Protein AF-A0A6A5JUY2-F1 (afdb_monomer_lite)

Structure (mmCIF, N/CA/C/O backbone):
data_AF-A0A6A5JUY2-F1
#
_entry.id   AF-A0A6A5JUY2-F1
#
loop_
_atom_site.group_PDB
_atom_site.id
_atom_site.type_symbol
_atom_site.label_atom_id
_atom_site.label_alt_id
_atom_site.label_comp_id
_atom_site.label_asym_id
_atom_site.label_entity_id
_atom_site.label_seq_id
_atom_site.pdbx_PDB_ins_code
_atom_site.Cartn_x
_atom_site.Cartn_y
_atom_site.Cartn_z
_atom_site.occupancy
_atom_site.B_iso_or_equiv
_atom_site.auth_seq_id
_atom_site.auth_comp_id
_atom_site.auth_asym_id
_atom_site.auth_atom_id
_atom_site.pdbx_PDB_model_num
ATOM 1 N N . MET A 1 1 ? 0.173 31.366 -27.985 1.00 34.03 1 MET A N 1
ATOM 2 C CA . MET A 1 1 ? 0.179 29.917 -28.265 1.00 34.03 1 MET A CA 1
ATOM 3 C C . MET A 1 1 ? 0.770 29.247 -27.045 1.00 34.03 1 MET A C 1
ATOM 5 O O . MET A 1 1 ? 1.972 29.326 -26.849 1.00 34.03 1 MET A O 1
ATOM 9 N N . TYR A 1 2 ? -0.096 28.737 -26.171 1.00 28.06 2 TYR A N 1
ATOM 10 C CA . TYR A 1 2 ? 0.312 27.926 -25.030 1.00 28.06 2 TYR A CA 1
ATOM 11 C C . TYR A 1 2 ? 0.799 26.592 -25.585 1.00 28.06 2 TYR A C 1
ATOM 13 O O . TYR A 1 2 ? -0.001 25.809 -26.092 1.00 28.06 2 TYR A O 1
ATOM 21 N N . VAL A 1 3 ? 2.109 26.373 -25.551 1.00 38.75 3 VAL A N 1
ATOM 22 C CA . VAL A 1 3 ? 2.660 25.028 -25.669 1.00 38.75 3 VAL A CA 1
ATOM 23 C C . VAL A 1 3 ? 2.431 24.414 -24.294 1.00 38.75 3 VAL A C 1
ATOM 25 O O . VAL A 1 3 ? 3.026 24.843 -23.309 1.00 38.75 3 VAL A O 1
ATOM 28 N N . SER A 1 4 ? 1.453 23.518 -24.202 1.00 38.38 4 SER A N 1
ATOM 29 C CA . SER A 1 4 ? 1.190 22.700 -23.021 1.00 38.38 4 SER A CA 1
ATOM 30 C C . SER A 1 4 ? 2.325 21.685 -22.887 1.00 38.38 4 SER A C 1
ATOM 32 O O . SER A 1 4 ? 2.188 20.532 -23.293 1.00 38.38 4 SER A O 1
ATOM 34 N N . GLU A 1 5 ? 3.482 22.150 -22.422 1.00 38.78 5 GLU A N 1
ATOM 35 C CA . GLU A 1 5 ? 4.586 21.284 -22.030 1.00 38.78 5 GLU A CA 1
ATOM 36 C C . GLU A 1 5 ? 4.214 20.547 -20.744 1.00 38.78 5 GLU A C 1
ATOM 38 O O . GLU A 1 5 ? 3.628 21.117 -19.821 1.00 38.78 5 GLU A O 1
ATOM 43 N N . GLY A 1 6 ? 4.508 19.247 -20.779 1.00 36.50 6 GLY A N 1
ATOM 44 C CA . GLY A 1 6 ? 4.163 18.211 -19.820 1.00 36.50 6 GLY A CA 1
ATOM 45 C C . GLY A 1 6 ? 4.101 18.665 -18.371 1.00 36.50 6 GLY A C 1
ATOM 46 O O . GLY A 1 6 ? 5.045 19.237 -17.825 1.00 36.50 6 GLY A O 1
ATOM 47 N N . ALA A 1 7 ? 2.977 18.316 -17.746 1.00 34.59 7 ALA A N 1
ATOM 48 C CA . ALA A 1 7 ? 2.886 18.176 -16.308 1.00 34.59 7 ALA A CA 1
ATOM 49 C C . ALA A 1 7 ? 4.123 17.419 -15.807 1.00 34.59 7 ALA A C 1
ATOM 51 O O . ALA A 1 7 ? 4.524 16.399 -16.364 1.00 34.59 7 ALA A O 1
ATOM 52 N N . ARG A 1 8 ? 4.757 18.002 -14.801 1.00 36.69 8 ARG A N 1
ATOM 53 C CA . ARG A 1 8 ? 6.060 17.627 -14.273 1.00 36.69 8 ARG A CA 1
ATOM 54 C C . ARG A 1 8 ? 5.990 16.197 -13.719 1.00 36.69 8 ARG A C 1
ATOM 56 O O . ARG A 1 8 ? 5.458 15.985 -12.637 1.00 36.69 8 ARG A O 1
ATOM 63 N N . GLU A 1 9 ? 6.509 15.223 -14.469 1.00 40.69 9 GLU A N 1
ATOM 64 C CA . GLU A 1 9 ? 6.763 13.843 -14.019 1.00 40.69 9 GLU A CA 1
ATOM 65 C C . GLU A 1 9 ? 8.051 13.814 -13.171 1.00 40.69 9 GLU A C 1
ATOM 67 O O . GLU A 1 9 ? 9.059 13.203 -13.524 1.00 40.69 9 GLU A O 1
ATOM 72 N N . GLU A 1 10 ? 8.065 14.548 -12.061 1.00 41.69 10 GLU A N 1
ATOM 73 C CA . GLU A 1 10 ? 9.193 14.579 -11.125 1.00 41.69 10 GLU A CA 1
ATOM 74 C C . GLU A 1 10 ? 9.199 13.296 -10.298 1.00 41.69 10 GLU A C 1
ATOM 76 O O . GLU A 1 10 ? 8.690 13.318 -9.189 1.00 41.69 10 GLU A O 1
ATOM 81 N N . ASN A 1 11 ? 9.659 12.185 -10.897 1.00 48.19 11 ASN A N 1
ATOM 82 C CA . ASN A 1 11 ? 10.267 10.990 -10.267 1.00 48.19 11 ASN A CA 1
ATOM 83 C C . ASN A 1 11 ? 10.486 9.823 -11.262 1.00 48.19 11 ASN A C 1
ATOM 85 O O . ASN A 1 11 ? 11.095 8.824 -10.895 1.00 48.19 11 ASN A O 1
ATOM 89 N N . GLY A 1 12 ? 10.036 9.916 -12.523 1.00 57.38 12 GLY A N 1
ATOM 90 C CA . GLY A 1 12 ? 10.328 8.923 -13.577 1.00 57.38 12 GLY A CA 1
ATOM 91 C C . GLY A 1 12 ? 9.498 7.629 -13.546 1.00 57.38 12 GLY A C 1
ATOM 92 O O . GLY A 1 12 ? 9.629 6.803 -14.447 1.00 57.38 12 GLY A O 1
ATOM 93 N N . TRP A 1 13 ? 8.614 7.453 -12.560 1.00 68.62 13 TRP A N 1
ATOM 94 C CA . TRP A 1 13 ? 7.688 6.320 -12.512 1.00 68.62 13 TRP A CA 1
ATOM 95 C C . TRP A 1 13 ? 6.448 6.624 -13.358 1.00 68.62 13 TRP A C 1
ATOM 97 O O . TRP A 1 13 ? 5.733 7.593 -13.112 1.00 68.62 13 TRP A O 1
ATOM 107 N N . ASN A 1 14 ? 6.181 5.787 -14.360 1.00 77.25 14 ASN A N 1
ATOM 108 C CA . ASN A 1 14 ? 5.016 5.879 -15.240 1.00 77.25 14 ASN A CA 1
ATOM 109 C C . ASN A 1 14 ? 4.518 4.456 -15.537 1.00 77.25 14 ASN A C 1
ATOM 111 O O . ASN A 1 14 ? 5.333 3.552 -15.726 1.00 77.25 14 ASN A O 1
ATOM 115 N N . THR A 1 15 ? 3.201 4.247 -15.618 1.00 82.94 15 THR A N 1
ATOM 116 C CA . THR A 1 15 ? 2.618 2.927 -15.919 1.00 82.94 15 THR A CA 1
ATOM 117 C C . THR A 1 15 ? 3.154 2.345 -17.226 1.00 82.94 15 THR A C 1
ATOM 119 O O . THR A 1 15 ? 3.481 1.167 -17.280 1.00 82.94 15 THR A O 1
ATOM 122 N N . LYS A 1 16 ? 3.384 3.187 -18.242 1.00 82.75 16 LYS A N 1
ATOM 123 C CA . LYS A 1 16 ? 3.997 2.762 -19.509 1.00 82.75 16 LYS A CA 1
ATOM 124 C C . LYS A 1 16 ? 5.436 2.279 -19.344 1.00 82.75 16 LYS A C 1
ATOM 126 O O . LYS A 1 16 ? 5.855 1.369 -20.048 1.00 82.75 16 LYS A O 1
ATOM 131 N N . ALA A 1 17 ? 6.207 2.910 -18.458 1.00 81.69 17 ALA A N 1
ATOM 132 C CA . ALA A 1 17 ? 7.584 2.497 -18.198 1.00 81.69 17 ALA A CA 1
ATOM 133 C C . ALA A 1 17 ? 7.613 1.132 -17.497 1.00 81.69 17 ALA A C 1
ATOM 135 O O . ALA A 1 17 ? 8.430 0.286 -17.853 1.00 81.69 17 ALA A O 1
ATOM 136 N N . ILE A 1 18 ? 6.672 0.897 -16.576 1.00 82.75 18 ILE A N 1
ATOM 137 C CA . ILE A 1 18 ? 6.475 -0.404 -15.925 1.00 82.75 18 ILE A CA 1
ATOM 138 C C . ILE A 1 18 ? 6.080 -1.465 -16.955 1.00 82.75 18 ILE A C 1
ATOM 140 O O . ILE A 1 18 ? 6.698 -2.521 -16.986 1.00 82.75 18 ILE A O 1
ATOM 144 N N . ASP A 1 19 ? 5.134 -1.172 -17.851 1.00 84.81 19 ASP A N 1
ATOM 145 C CA . ASP A 1 19 ? 4.727 -2.109 -18.908 1.00 84.81 19 ASP A CA 1
ATOM 146 C C . ASP A 1 19 ? 5.908 -2.525 -19.793 1.00 84.81 19 ASP A C 1
ATOM 148 O O . ASP A 1 19 ? 6.069 -3.699 -20.128 1.00 84.81 19 ASP A O 1
ATOM 152 N N . VAL A 1 20 ? 6.765 -1.565 -20.153 1.00 85.19 20 VAL A N 1
ATOM 153 C CA . VAL A 1 20 ? 7.984 -1.834 -20.925 1.00 85.19 20 VAL A CA 1
ATOM 154 C C . VAL A 1 20 ? 8.965 -2.684 -20.114 1.00 85.19 20 VAL A C 1
ATOM 156 O O . VAL A 1 20 ? 9.498 -3.653 -20.647 1.00 85.19 20 VAL A O 1
ATOM 159 N N . ALA A 1 21 ? 9.188 -2.373 -18.835 1.00 83.56 21 ALA A N 1
ATOM 160 C CA . ALA A 1 21 ? 10.076 -3.151 -17.973 1.00 83.56 21 ALA A CA 1
ATOM 161 C C . ALA A 1 21 ? 9.595 -4.606 -17.823 1.00 83.56 21 ALA 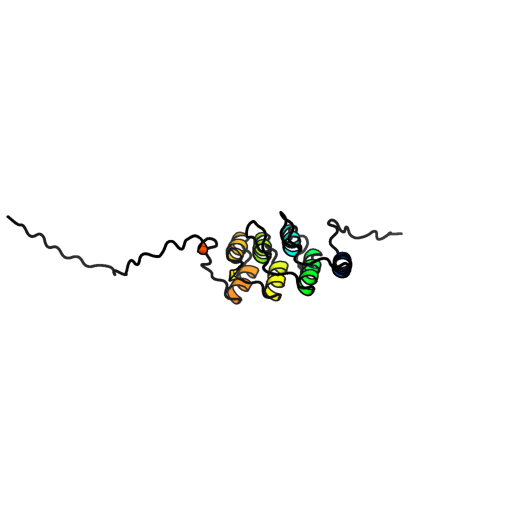A C 1
ATOM 163 O O . ALA A 1 21 ? 10.373 -5.536 -18.044 1.00 83.56 21 ALA A O 1
ATOM 164 N N . LEU A 1 22 ? 8.303 -4.809 -17.547 1.00 84.19 22 LEU A N 1
ATOM 165 C CA . LEU A 1 22 ? 7.677 -6.131 -17.452 1.00 84.19 22 LEU A CA 1
ATOM 166 C C . LEU A 1 22 ? 7.797 -6.906 -18.771 1.00 84.19 22 LEU A C 1
ATOM 168 O O . LEU A 1 22 ? 8.143 -8.087 -18.770 1.00 84.19 22 LEU A O 1
ATOM 172 N N . ALA A 1 23 ? 7.601 -6.240 -19.915 1.00 85.69 23 ALA A N 1
ATOM 173 C CA . ALA A 1 23 ? 7.783 -6.853 -21.234 1.00 85.69 23 ALA A CA 1
ATOM 174 C C . ALA A 1 23 ? 9.231 -7.309 -21.496 1.00 85.69 23 ALA A C 1
ATOM 176 O O . ALA A 1 23 ? 9.458 -8.228 -22.284 1.00 85.69 23 ALA A O 1
ATOM 177 N N . HIS A 1 24 ? 10.208 -6.691 -20.830 1.00 88.94 24 HIS A N 1
ATOM 178 C CA . HIS A 1 24 ? 11.620 -7.063 -20.888 1.00 88.94 24 HIS A CA 1
ATOM 179 C C . HIS A 1 24 ? 12.045 -8.067 -19.801 1.00 88.94 24 HIS A C 1
ATOM 181 O O . HIS A 1 24 ? 13.232 -8.375 -19.699 1.00 88.94 24 HIS A O 1
ATOM 187 N N . GLY A 1 25 ? 11.093 -8.628 -19.047 1.00 82.94 25 GLY A N 1
ATOM 188 C CA . GLY A 1 25 ? 11.353 -9.656 -18.038 1.00 82.94 25 GLY A CA 1
ATOM 189 C C . GLY A 1 25 ? 11.790 -9.108 -16.682 1.00 82.94 25 GLY A C 1
ATOM 190 O O . GLY A 1 25 ? 12.412 -9.842 -15.919 1.00 82.94 25 GLY A O 1
ATOM 191 N N . TRP A 1 26 ? 11.498 -7.837 -16.392 1.00 84.06 26 TRP A N 1
ATOM 192 C CA . TRP A 1 26 ? 11.643 -7.297 -15.043 1.00 84.06 26 TRP A CA 1
ATOM 193 C C . TRP A 1 26 ? 10.690 -8.011 -14.076 1.00 84.06 26 TRP A C 1
ATOM 195 O O . TRP A 1 26 ? 9.520 -8.223 -14.402 1.00 84.06 26 TRP A O 1
ATOM 205 N N . ASP A 1 27 ? 11.196 -8.372 -12.899 1.00 83.56 27 ASP A N 1
ATOM 206 C CA . ASP A 1 27 ? 10.390 -8.930 -11.817 1.00 83.56 27 ASP A CA 1
ATOM 207 C C . ASP A 1 27 ? 9.814 -7.785 -10.977 1.00 83.56 27 ASP A C 1
ATOM 209 O O . ASP A 1 27 ? 10.547 -6.973 -10.417 1.00 83.56 27 ASP A O 1
ATOM 213 N N . VAL A 1 28 ? 8.485 -7.716 -10.885 1.00 83.50 28 VAL A N 1
ATOM 214 C CA . VAL A 1 28 ? 7.779 -6.664 -10.139 1.00 83.50 28 VAL A CA 1
ATOM 215 C C . VAL A 1 28 ? 8.102 -6.681 -8.640 1.00 83.50 28 VAL A C 1
ATOM 217 O O . VAL A 1 28 ? 8.023 -5.640 -7.982 1.00 83.50 28 VAL A O 1
ATOM 220 N N . ASN A 1 29 ? 8.506 -7.844 -8.123 1.00 84.56 29 ASN A N 1
ATOM 221 C CA . ASN A 1 29 ? 8.895 -8.063 -6.731 1.00 84.56 29 ASN A CA 1
ATOM 222 C C . ASN A 1 29 ? 10.416 -8.075 -6.553 1.00 84.56 29 ASN A C 1
ATOM 224 O O . ASN A 1 29 ? 10.929 -8.568 -5.550 1.00 84.56 29 ASN A O 1
ATOM 228 N N . GLU A 1 30 ? 11.171 -7.552 -7.525 1.00 81.75 30 GLU A N 1
ATOM 229 C CA . GLU A 1 30 ? 12.615 -7.435 -7.380 1.00 81.75 30 GLU A CA 1
ATOM 230 C C . GLU A 1 30 ? 12.952 -6.590 -6.142 1.00 81.75 30 GLU A C 1
ATOM 232 O O . GLU A 1 30 ? 12.539 -5.432 -6.002 1.00 81.75 30 GLU A O 1
ATOM 237 N N . HIS A 1 31 ? 13.701 -7.197 -5.221 1.00 70.88 31 HIS A N 1
ATOM 238 C CA . HIS A 1 31 ? 14.064 -6.575 -3.960 1.00 70.88 31 HIS A CA 1
ATOM 239 C C . HIS A 1 31 ? 15.357 -5.779 -4.115 1.00 70.88 31 HIS A C 1
ATOM 241 O O . HIS A 1 31 ? 16.429 -6.335 -4.357 1.00 70.88 31 HIS A O 1
ATOM 247 N N . PHE A 1 32 ? 15.285 -4.467 -3.914 1.00 70.94 32 PHE A N 1
ATOM 248 C CA . PHE A 1 32 ? 16.467 -3.615 -3.916 1.00 70.94 32 PHE A CA 1
ATOM 249 C C . PHE A 1 32 ? 17.058 -3.568 -2.496 1.00 70.94 32 PHE A C 1
ATOM 251 O O . PHE A 1 32 ? 16.371 -3.141 -1.568 1.00 70.94 32 PHE A O 1
ATOM 258 N N . ASP A 1 33 ? 18.336 -3.946 -2.326 1.00 63.31 33 ASP A N 1
ATOM 259 C CA . ASP A 1 33 ? 19.071 -4.205 -1.055 1.00 63.31 33 ASP A CA 1
ATOM 260 C C . ASP A 1 33 ? 18.920 -3.170 0.096 1.00 63.31 33 ASP A C 1
ATOM 262 O O . ASP A 1 33 ? 19.305 -3.413 1.248 1.00 63.31 33 ASP A O 1
ATOM 266 N N . HIS A 1 34 ? 18.375 -1.989 -0.190 1.00 64.06 34 HIS A N 1
ATOM 267 C CA . HIS A 1 34 ? 18.157 -0.889 0.753 1.00 64.06 34 HIS A CA 1
ATOM 268 C C . HIS A 1 34 ? 16.784 -0.208 0.636 1.00 64.06 34 HIS A C 1
ATOM 270 O O . HIS A 1 34 ? 16.432 0.573 1.518 1.00 64.06 34 HIS A O 1
ATOM 276 N N . ILE A 1 35 ? 16.016 -0.494 -0.414 1.00 64.56 35 ILE A N 1
ATOM 277 C CA . ILE A 1 35 ? 14.771 0.209 -0.748 1.00 64.56 35 ILE A CA 1
ATOM 278 C C . ILE A 1 35 ? 13.542 -0.698 -0.546 1.00 64.56 35 ILE A C 1
ATOM 280 O O . ILE A 1 35 ? 12.460 -0.193 -0.249 1.00 64.56 35 ILE A O 1
ATOM 284 N N . GLY A 1 36 ? 13.716 -2.022 -0.601 1.00 75.25 36 GLY A N 1
ATOM 285 C CA . GLY A 1 36 ? 12.607 -2.977 -0.619 1.00 75.25 36 GLY A CA 1
ATOM 286 C C . GLY A 1 36 ? 12.082 -3.197 -2.035 1.00 75.25 36 GLY A C 1
ATOM 287 O O . GLY A 1 36 ? 12.801 -2.936 -3.000 1.00 75.25 36 GLY A O 1
ATOM 288 N N . SER A 1 37 ? 10.842 -3.670 -2.158 1.00 80.69 37 SER A N 1
ATOM 289 C CA . SER A 1 37 ? 10.182 -3.825 -3.455 1.00 80.69 37 SER A CA 1
ATOM 290 C C . SER A 1 37 ? 9.805 -2.476 -4.065 1.00 80.69 37 SER A C 1
ATOM 292 O O . SER A 1 37 ? 9.730 -1.441 -3.387 1.00 80.69 37 SER A O 1
ATOM 294 N N . ALA A 1 38 ? 9.524 -2.486 -5.367 1.00 82.00 38 ALA A N 1
ATOM 295 C CA . ALA A 1 38 ? 9.086 -1.297 -6.088 1.00 82.00 38 ALA A CA 1
ATOM 296 C C . ALA A 1 38 ? 7.843 -0.646 -5.449 1.00 82.00 38 ALA A C 1
ATOM 298 O O . ALA A 1 38 ? 7.754 0.580 -5.346 1.00 82.00 38 ALA A O 1
ATOM 299 N N . LEU A 1 39 ? 6.911 -1.468 -4.958 1.00 84.81 39 LEU A N 1
ATOM 300 C CA . LEU A 1 39 ? 5.706 -1.009 -4.272 1.00 84.81 39 LEU A CA 1
ATOM 301 C C . LEU A 1 39 ? 6.042 -0.261 -2.974 1.00 84.81 39 LEU A C 1
ATOM 303 O O . LEU A 1 39 ? 5.521 0.827 -2.731 1.00 84.81 39 LEU A O 1
ATOM 307 N N . VAL A 1 40 ? 6.943 -0.809 -2.159 1.00 83.50 40 VAL A N 1
ATOM 308 C CA . VAL A 1 40 ? 7.331 -0.215 -0.873 1.00 83.50 40 VAL A CA 1
ATOM 309 C C . VAL A 1 40 ? 8.023 1.132 -1.060 1.00 83.50 40 VAL A C 1
ATOM 311 O O . VAL A 1 40 ? 7.730 2.086 -0.336 1.00 83.50 40 VAL A O 1
ATOM 314 N N . HIS A 1 41 ? 8.907 1.236 -2.056 1.00 81.81 41 HIS A N 1
ATOM 315 C CA . HIS A 1 41 ? 9.582 2.492 -2.370 1.00 81.81 41 HIS A CA 1
ATOM 316 C C . HIS A 1 41 ? 8.597 3.595 -2.740 1.00 81.81 41 HIS A C 1
ATOM 318 O O . HIS A 1 41 ? 8.692 4.715 -2.236 1.00 81.81 41 HIS A O 1
ATOM 324 N N . LEU A 1 42 ? 7.638 3.255 -3.604 1.00 83.81 42 LEU A N 1
ATOM 325 C CA . LEU A 1 42 ? 6.621 4.181 -4.069 1.00 83.81 42 LEU A CA 1
ATOM 326 C C . LEU A 1 42 ? 5.805 4.730 -2.895 1.00 83.81 42 LEU A C 1
ATOM 328 O O . LEU A 1 42 ? 5.672 5.943 -2.776 1.00 83.81 42 LEU A O 1
ATOM 332 N N . VAL A 1 43 ? 5.330 3.859 -1.998 1.00 84.50 43 VAL A N 1
ATOM 333 C CA . VAL A 1 43 ? 4.561 4.268 -0.809 1.00 84.50 43 VAL A CA 1
ATOM 334 C C . VAL A 1 43 ? 5.417 5.079 0.171 1.00 84.50 43 VAL A C 1
ATOM 336 O O . VAL A 1 43 ? 4.933 6.021 0.794 1.00 84.50 43 VAL A O 1
ATOM 339 N N . SER A 1 44 ? 6.709 4.766 0.298 1.00 79.25 44 SER A N 1
ATOM 340 C CA . SER A 1 44 ? 7.617 5.547 1.145 1.00 79.25 44 SER A CA 1
ATOM 341 C C . SER A 1 44 ? 7.856 6.963 0.618 1.00 79.25 44 SER A C 1
ATOM 343 O O . SER A 1 44 ? 8.107 7.858 1.420 1.00 79.25 44 SER A O 1
ATOM 345 N N . ALA A 1 45 ? 7.842 7.159 -0.701 1.00 72.00 45 ALA A N 1
ATOM 346 C CA . ALA A 1 45 ? 8.101 8.450 -1.336 1.00 72.00 45 ALA A CA 1
ATOM 347 C C . ALA A 1 45 ? 6.847 9.336 -1.432 1.00 72.00 45 ALA A C 1
ATOM 349 O O . ALA A 1 45 ? 6.952 10.516 -1.769 1.00 72.00 45 ALA A O 1
ATOM 350 N N . THR A 1 46 ? 5.660 8.791 -1.152 1.00 68.44 46 THR A N 1
ATOM 351 C CA . THR A 1 46 ? 4.419 9.564 -1.157 1.00 68.44 46 THR A CA 1
ATOM 352 C C . THR A 1 46 ? 4.206 10.277 0.163 1.00 68.44 46 THR A C 1
ATOM 354 O O . THR A 1 46 ? 3.755 9.681 1.141 1.00 68.44 46 THR A O 1
ATOM 357 N N . GLU A 1 47 ? 4.452 11.579 0.163 1.00 60.72 47 GLU A N 1
ATOM 358 C CA . GLU A 1 47 ? 3.855 12.486 1.132 1.00 60.72 47 GLU A CA 1
ATOM 359 C C . GLU A 1 47 ? 2.530 12.973 0.537 1.00 60.72 47 GLU A C 1
ATOM 361 O O . GLU A 1 47 ? 2.515 13.795 -0.378 1.00 60.72 47 GLU A O 1
ATOM 366 N N . THR A 1 48 ? 1.390 12.459 1.006 1.00 58.44 48 THR A N 1
ATOM 367 C CA . THR A 1 48 ? 0.101 13.082 0.678 1.00 58.44 48 THR A CA 1
ATOM 368 C C . THR A 1 48 ? -0.010 14.394 1.437 1.00 58.44 48 THR A C 1
ATOM 370 O O . THR A 1 48 ? -0.554 14.454 2.539 1.00 58.44 48 THR A O 1
ATOM 373 N N . GLY A 1 49 ? 0.555 15.451 0.862 1.00 55.59 49 GLY A N 1
ATOM 374 C CA . GLY A 1 49 ? 0.337 16.812 1.319 1.00 55.59 49 GLY A CA 1
ATOM 375 C C . GLY A 1 49 ? -1.128 17.242 1.135 1.00 55.59 49 GLY A C 1
ATOM 376 O O . GLY A 1 49 ? -1.894 16.594 0.416 1.00 55.59 49 GLY A O 1
ATOM 377 N N . PRO A 1 50 ? -1.538 18.381 1.723 1.00 52.62 50 PRO A N 1
ATOM 378 C CA . PRO A 1 50 ? -2.902 18.928 1.619 1.00 52.62 50 PRO A CA 1
ATOM 379 C C . PRO A 1 50 ? -3.335 19.299 0.184 1.00 52.62 50 PRO A C 1
ATOM 381 O O . PRO A 1 50 ? -4.452 19.756 -0.035 1.00 52.62 50 PRO A O 1
ATOM 384 N N . GLU A 1 51 ? -2.444 19.124 -0.786 1.00 55.91 51 GLU A N 1
ATOM 385 C CA . GLU A 1 51 ? -2.600 19.420 -2.207 1.00 55.91 51 GLU A CA 1
ATOM 386 C C . GLU A 1 51 ? -3.485 18.417 -2.967 1.00 55.91 51 GLU A C 1
ATOM 388 O O . GLU A 1 51 ? -4.073 18.798 -3.977 1.00 55.91 51 GLU A O 1
ATOM 393 N N . TYR A 1 52 ? -3.665 17.185 -2.469 1.00 63.09 52 TYR A N 1
ATOM 394 C CA . TYR A 1 52 ? -4.489 16.156 -3.128 1.00 63.09 52 TYR A CA 1
ATOM 395 C C . TYR A 1 52 ? -5.580 15.597 -2.195 1.00 63.09 52 TYR A C 1
ATOM 397 O O . TYR A 1 52 ? -5.462 14.474 -1.699 1.00 63.09 52 TYR A O 1
ATOM 405 N N . PRO A 1 53 ? -6.669 16.353 -1.945 1.00 61.62 53 PRO A N 1
ATOM 406 C CA . PRO A 1 53 ? -7.732 15.950 -1.018 1.00 61.62 53 PRO A CA 1
ATOM 407 C C . PRO A 1 53 ? -8.520 14.718 -1.487 1.00 61.62 53 PRO A C 1
ATOM 409 O O . PRO A 1 53 ? -9.007 13.961 -0.643 1.00 61.62 53 PRO A O 1
ATOM 412 N N . ASP A 1 54 ? -8.599 14.504 -2.804 1.00 64.94 54 ASP A N 1
ATOM 413 C CA . ASP A 1 54 ? -9.359 13.420 -3.443 1.00 64.94 54 ASP A CA 1
ATOM 414 C C . ASP A 1 54 ? -8.539 12.132 -3.635 1.00 64.94 54 ASP A C 1
ATOM 416 O O . ASP A 1 54 ? -9.074 11.120 -4.075 1.00 64.94 54 ASP A O 1
ATOM 420 N N . GLY A 1 55 ? -7.238 12.149 -3.316 1.00 64.56 55 GLY A N 1
ATOM 421 C CA . GLY A 1 55 ? -6.390 10.955 -3.385 1.00 64.56 55 GLY A CA 1
ATOM 422 C C . GLY A 1 55 ? -5.944 10.523 -4.781 1.00 64.56 55 GLY A C 1
ATOM 423 O O . GLY A 1 55 ? -5.218 9.540 -4.889 1.00 64.56 55 GLY A O 1
ATOM 424 N N . ASP A 1 56 ? -6.309 11.256 -5.836 1.00 66.88 56 ASP A N 1
ATOM 425 C CA . ASP A 1 56 ? -5.896 11.002 -7.225 1.00 66.88 56 ASP A CA 1
ATOM 426 C C . ASP A 1 56 ? -4.418 11.364 -7.473 1.00 66.88 56 ASP A C 1
ATOM 428 O O . ASP A 1 56 ? -4.066 12.182 -8.328 1.00 66.88 56 ASP A O 1
ATOM 432 N N . THR A 1 57 ? -3.514 10.748 -6.714 1.00 76.81 57 THR A N 1
ATOM 433 C CA . THR A 1 57 ? -2.077 10.934 -6.886 1.00 76.81 57 THR A CA 1
ATOM 434 C C . THR A 1 57 ? -1.552 10.016 -7.996 1.00 76.81 57 THR A C 1
ATOM 436 O O . THR A 1 57 ? -2.042 8.895 -8.184 1.00 76.81 57 THR A O 1
ATOM 439 N N . PRO A 1 58 ? -0.524 10.444 -8.754 1.00 78.75 58 PRO A N 1
ATOM 440 C CA . PRO A 1 58 ? 0.165 9.568 -9.701 1.00 78.75 58 PRO A CA 1
ATOM 441 C C . PRO A 1 58 ? 0.648 8.274 -9.042 1.00 78.75 58 PRO A C 1
ATOM 443 O O . PRO A 1 58 ? 0.559 7.204 -9.639 1.00 78.75 58 PRO A O 1
ATOM 446 N N . ALA A 1 59 ? 1.085 8.357 -7.786 1.00 81.75 59 ALA A N 1
ATOM 447 C CA . ALA A 1 59 ? 1.537 7.205 -7.031 1.00 81.75 59 ALA A CA 1
ATOM 448 C C . ALA A 1 59 ? 0.424 6.190 -6.749 1.00 81.75 59 ALA A C 1
ATOM 450 O O . ALA A 1 59 ? 0.680 4.999 -6.871 1.00 81.75 59 ALA A O 1
ATOM 451 N N . LEU A 1 60 ? -0.814 6.619 -6.469 1.00 85.94 60 LEU A N 1
ATOM 452 C CA . LEU A 1 60 ? -1.936 5.688 -6.310 1.00 85.94 60 LEU A CA 1
ATOM 453 C C . LEU A 1 60 ? -2.188 4.899 -7.604 1.00 85.94 60 LEU A C 1
ATOM 455 O O . LEU A 1 60 ? -2.368 3.683 -7.571 1.00 85.94 60 LEU A O 1
ATOM 459 N N . LYS A 1 61 ? -2.130 5.575 -8.760 1.00 86.12 61 LYS A N 1
ATOM 460 C CA . LYS A 1 61 ? -2.283 4.930 -10.077 1.00 86.12 61 LYS A CA 1
ATOM 461 C C . LYS A 1 61 ? -1.165 3.930 -10.356 1.00 86.12 61 LYS A C 1
ATOM 463 O O . LYS A 1 61 ? -1.424 2.851 -10.876 1.00 86.12 61 LYS A O 1
ATOM 468 N N . ILE A 1 62 ? 0.068 4.282 -10.005 1.00 86.00 62 ILE A N 1
ATOM 469 C CA . ILE A 1 62 ? 1.231 3.412 -10.185 1.00 86.00 62 ILE A CA 1
ATOM 470 C C . ILE A 1 62 ? 1.161 2.213 -9.227 1.00 86.00 62 ILE A C 1
ATOM 472 O O . ILE A 1 62 ? 1.383 1.091 -9.667 1.00 86.00 62 ILE A O 1
ATOM 476 N N . ALA A 1 63 ? 0.783 2.416 -7.962 1.00 88.19 63 ALA A N 1
ATOM 477 C CA . ALA A 1 63 ? 0.603 1.344 -6.984 1.00 88.19 63 ALA A CA 1
ATOM 478 C C . ALA A 1 63 ? -0.483 0.355 -7.432 1.00 88.19 63 ALA A C 1
ATOM 480 O O . ALA A 1 63 ? -0.250 -0.851 -7.435 1.00 88.19 63 ALA A O 1
ATOM 481 N N . ALA A 1 64 ? -1.630 0.862 -7.903 1.00 89.12 64 ALA A N 1
ATOM 482 C CA . ALA A 1 64 ? -2.693 0.041 -8.483 1.00 89.12 64 ALA A CA 1
ATOM 483 C C . ALA A 1 64 ? -2.183 -0.806 -9.659 1.00 89.12 64 ALA A C 1
ATOM 485 O O . ALA A 1 64 ? -2.516 -1.986 -9.787 1.00 89.12 64 ALA A O 1
ATOM 486 N N . HIS A 1 65 ? -1.361 -0.199 -10.520 1.00 89.00 65 HIS A N 1
ATOM 487 C CA . HIS A 1 65 ? -0.789 -0.863 -11.687 1.00 89.00 65 HIS A CA 1
ATOM 488 C C . HIS A 1 65 ? 0.211 -1.952 -11.292 1.00 89.00 65 HIS A C 1
ATOM 490 O O . HIS A 1 65 ? 0.164 -3.044 -11.849 1.00 89.00 65 HIS A O 1
ATOM 496 N N . LEU A 1 66 ? 1.072 -1.700 -10.302 1.00 87.88 66 LEU A N 1
ATOM 497 C CA . LEU A 1 66 ? 2.012 -2.692 -9.767 1.00 87.88 66 LEU A CA 1
ATOM 498 C C . LEU A 1 66 ? 1.274 -3.883 -9.147 1.00 87.88 66 LEU A C 1
ATOM 500 O O . LEU A 1 66 ? 1.558 -5.026 -9.497 1.00 87.88 66 LEU A O 1
ATOM 504 N N . LEU A 1 67 ? 0.274 -3.629 -8.298 1.00 89.44 67 LEU A N 1
ATOM 505 C CA . LEU A 1 67 ? -0.537 -4.683 -7.675 1.00 89.44 67 LEU A CA 1
ATOM 506 C C . LEU A 1 67 ? -1.305 -5.507 -8.714 1.00 89.44 67 LEU A C 1
ATOM 508 O O . LEU A 1 67 ? -1.368 -6.729 -8.615 1.00 89.44 67 LEU A O 1
ATOM 512 N N . SER A 1 68 ? -1.825 -4.862 -9.762 1.00 90.19 68 SER A N 1
ATOM 513 C CA . SER A 1 68 ? -2.492 -5.555 -10.874 1.00 90.19 68 SER A CA 1
ATOM 514 C C . SER A 1 68 ? -1.542 -6.446 -11.684 1.00 90.19 68 SER A C 1
ATOM 516 O O . SER A 1 68 ? -1.994 -7.400 -12.314 1.00 90.19 68 SER A O 1
ATOM 518 N N . ASN A 1 69 ? -0.238 -6.159 -11.655 1.00 87.81 69 ASN A N 1
ATOM 519 C CA . ASN A 1 69 ? 0.809 -6.951 -12.302 1.00 87.81 69 ASN A CA 1
ATOM 520 C C . ASN A 1 69 ? 1.482 -7.964 -11.355 1.00 87.81 69 ASN A C 1
ATOM 522 O O . ASN A 1 69 ? 2.490 -8.560 -11.725 1.00 87.81 69 ASN A O 1
ATOM 526 N N . GLY A 1 70 ? 0.922 -8.199 -10.162 1.00 85.31 70 GLY A N 1
ATOM 527 C CA . GLY A 1 70 ? 1.403 -9.228 -9.235 1.00 85.31 70 GLY A CA 1
ATOM 528 C C . GLY A 1 70 ? 2.426 -8.747 -8.207 1.00 85.31 70 GLY A C 1
ATOM 529 O O . GLY A 1 70 ? 3.147 -9.576 -7.653 1.00 85.31 70 GLY A O 1
ATOM 530 N N . ALA A 1 71 ? 2.493 -7.437 -7.943 1.00 86.62 71 ALA A N 1
ATOM 531 C CA . ALA A 1 71 ? 3.285 -6.927 -6.830 1.00 86.62 71 ALA A CA 1
ATOM 532 C C . ALA A 1 71 ? 2.791 -7.495 -5.489 1.00 86.62 71 ALA A C 1
ATOM 534 O O . ALA A 1 71 ? 1.589 -7.504 -5.210 1.00 86.62 71 ALA A O 1
ATOM 535 N N . GLU A 1 72 ? 3.716 -7.934 -4.643 1.00 86.19 72 GLU A N 1
ATOM 536 C CA . GLU A 1 72 ? 3.422 -8.437 -3.309 1.00 86.19 72 GLU A CA 1
ATOM 537 C C . GLU A 1 72 ? 3.013 -7.287 -2.380 1.00 86.19 72 GLU A C 1
ATOM 539 O O . GLU A 1 72 ? 3.809 -6.426 -2.008 1.00 86.19 72 GLU A O 1
ATOM 544 N N . VAL A 1 73 ? 1.740 -7.292 -1.977 1.00 87.56 73 VAL A N 1
ATOM 545 C CA . VAL A 1 73 ? 1.125 -6.248 -1.139 1.00 87.56 73 VAL A CA 1
ATOM 546 C C . VAL A 1 73 ? 1.723 -6.162 0.273 1.00 87.56 73 VAL A C 1
ATOM 548 O O . VAL A 1 73 ? 1.704 -5.103 0.900 1.00 87.56 73 VAL A O 1
ATOM 551 N N . ASP A 1 74 ? 2.266 -7.275 0.764 1.00 83.25 74 ASP A N 1
ATOM 552 C CA . ASP A 1 74 ? 2.773 -7.425 2.129 1.00 83.25 74 ASP A CA 1
ATOM 553 C C . ASP A 1 74 ? 4.302 -7.381 2.221 1.00 83.25 74 ASP A C 1
ATOM 555 O O . ASP A 1 74 ? 4.847 -7.437 3.327 1.00 83.25 74 ASP A O 1
ATOM 559 N N . GLU A 1 75 ? 5.007 -7.358 1.088 1.00 78.50 75 GLU A N 1
ATOM 560 C CA . GLU A 1 75 ? 6.462 -7.456 1.088 1.00 78.50 75 GLU A CA 1
ATOM 561 C C . GLU A 1 75 ? 7.054 -6.213 1.755 1.00 78.50 75 GLU A C 1
ATOM 563 O O . GLU A 1 75 ? 6.857 -5.093 1.296 1.00 78.50 75 GLU A O 1
ATOM 568 N N . GLY A 1 76 ? 7.741 -6.394 2.881 1.00 72.00 76 GLY A N 1
ATOM 569 C CA . GLY A 1 76 ? 8.307 -5.295 3.657 1.00 72.00 76 GLY A CA 1
ATOM 570 C C . GLY A 1 76 ? 9.767 -5.006 3.332 1.00 72.00 76 GLY A C 1
ATOM 571 O O . GLY A 1 76 ? 10.496 -5.841 2.798 1.00 72.00 76 GLY A O 1
ATOM 572 N N . THR A 1 77 ? 10.237 -3.820 3.719 1.00 68.88 77 THR A N 1
ATOM 573 C CA . THR A 1 77 ? 11.677 -3.532 3.706 1.00 68.88 77 THR A CA 1
ATOM 574 C C . THR A 1 77 ? 12.422 -4.344 4.770 1.00 68.88 77 THR A C 1
ATOM 576 O O . THR A 1 77 ? 11.855 -4.851 5.741 1.00 68.88 77 THR A O 1
ATOM 579 N N . ARG A 1 78 ? 13.758 -4.330 4.687 1.00 62.50 78 ARG A N 1
ATOM 580 C CA . ARG A 1 78 ? 14.664 -4.836 5.732 1.00 62.50 78 ARG A CA 1
ATOM 581 C C . ARG A 1 78 ? 14.461 -4.186 7.114 1.00 62.50 78 ARG A C 1
ATOM 583 O O . ARG A 1 78 ? 14.915 -4.739 8.112 1.00 62.50 78 ARG A O 1
ATOM 590 N N . THR A 1 79 ? 13.782 -3.036 7.198 1.00 62.28 79 THR A N 1
ATOM 591 C CA . THR A 1 79 ? 13.384 -2.403 8.471 1.00 62.28 79 THR A CA 1
ATOM 592 C C . THR A 1 79 ? 12.012 -2.864 8.970 1.00 62.28 79 THR A C 1
ATOM 594 O O . THR A 1 79 ? 11.455 -2.233 9.866 1.00 62.28 79 THR A O 1
ATOM 597 N N . SER A 1 80 ? 11.474 -3.965 8.431 1.00 63.78 80 SER A N 1
ATOM 598 C CA . SER A 1 80 ? 10.165 -4.565 8.748 1.00 63.78 80 SER A CA 1
ATOM 599 C C . SER A 1 80 ? 8.941 -3.710 8.416 1.00 63.78 80 SER A C 1
ATOM 601 O O . SER A 1 80 ? 7.852 -4.046 8.859 1.00 63.78 80 SER A O 1
ATOM 603 N N . ASN A 1 81 ? 9.093 -2.615 7.667 1.00 71.38 81 ASN A N 1
ATOM 604 C CA . ASN A 1 81 ? 7.944 -1.784 7.320 1.00 71.38 81 ASN A CA 1
ATOM 605 C C . ASN A 1 81 ? 7.349 -2.307 6.016 1.00 71.38 81 ASN A C 1
ATOM 607 O O . ASN A 1 81 ? 8.013 -2.279 4.977 1.00 71.38 81 ASN A O 1
ATOM 611 N N . ASN A 1 82 ? 6.115 -2.789 6.084 1.00 85.50 82 ASN A N 1
ATOM 612 C CA . ASN A 1 82 ? 5.351 -3.181 4.907 1.00 85.50 82 ASN A CA 1
ATOM 613 C C . ASN A 1 82 ? 4.638 -1.962 4.276 1.00 85.50 82 ASN A C 1
ATOM 615 O O . ASN A 1 82 ? 4.564 -0.895 4.903 1.00 85.50 82 ASN A O 1
ATOM 619 N N . PRO A 1 83 ? 4.102 -2.091 3.048 1.00 87.62 83 PRO A N 1
ATOM 620 C CA . PRO A 1 83 ? 3.412 -0.999 2.367 1.00 87.62 83 PRO A CA 1
ATOM 621 C C . PRO A 1 83 ? 2.265 -0.403 3.194 1.00 87.62 83 PRO A C 1
ATOM 623 O O . PRO A 1 83 ? 2.098 0.815 3.233 1.00 87.62 83 PRO A O 1
ATOM 626 N N . LEU A 1 84 ? 1.499 -1.236 3.908 1.00 88.81 84 LEU A N 1
ATOM 627 C CA . LEU A 1 84 ? 0.349 -0.788 4.697 1.00 88.81 84 LEU A CA 1
ATOM 628 C C . LEU A 1 84 ? 0.767 0.047 5.918 1.00 88.81 84 LEU A C 1
ATOM 630 O O . LEU A 1 84 ? 0.154 1.074 6.212 1.00 88.81 84 LEU A O 1
ATOM 634 N N . GLU A 1 85 ? 1.826 -0.356 6.617 1.00 87.12 85 GLU A N 1
ATOM 635 C CA . GLU A 1 85 ? 2.397 0.365 7.751 1.00 87.12 85 GLU A CA 1
ATOM 636 C C . GLU A 1 85 ? 2.938 1.727 7.328 1.00 87.12 85 GLU A C 1
ATOM 638 O O . GLU A 1 85 ? 2.734 2.700 8.059 1.00 87.12 85 GLU A O 1
ATOM 643 N N . LEU A 1 86 ? 3.579 1.804 6.154 1.00 86.38 86 LEU A N 1
ATOM 644 C CA . LEU A 1 86 ? 4.056 3.057 5.569 1.00 86.38 86 LEU A CA 1
ATOM 645 C C . LEU A 1 86 ? 2.894 3.970 5.173 1.00 86.38 86 LEU A C 1
ATOM 647 O O . LEU A 1 86 ? 2.897 5.138 5.550 1.00 86.38 86 LEU A O 1
ATOM 651 N N . ALA A 1 87 ? 1.862 3.444 4.507 1.00 87.25 87 ALA A N 1
ATOM 652 C CA . ALA A 1 87 ? 0.669 4.220 4.167 1.00 87.25 87 ALA A CA 1
ATOM 653 C C . ALA A 1 87 ? -0.002 4.802 5.426 1.00 87.25 87 ALA A C 1
ATOM 655 O O . ALA A 1 87 ? -0.336 5.987 5.473 1.00 87.25 87 ALA A O 1
ATOM 656 N N . CYS A 1 88 ? -0.117 4.005 6.495 1.00 87.31 88 CYS A N 1
ATOM 657 C CA . CYS A 1 88 ? -0.651 4.466 7.779 1.00 87.31 88 CYS A CA 1
ATOM 658 C C . CYS A 1 88 ? 0.260 5.495 8.467 1.00 87.31 88 CYS A C 1
ATOM 660 O O . CYS A 1 88 ? -0.240 6.415 9.116 1.00 87.31 88 CYS A O 1
ATOM 662 N N . MET A 1 89 ? 1.583 5.353 8.331 1.00 85.25 89 MET A N 1
ATOM 663 C CA . MET A 1 89 ? 2.583 6.272 8.886 1.00 85.25 89 MET A CA 1
ATOM 664 C C . MET A 1 89 ? 2.616 7.615 8.156 1.00 85.25 89 MET A C 1
ATOM 666 O O . MET A 1 89 ? 2.814 8.639 8.804 1.00 85.25 89 MET A O 1
ATOM 670 N N . ASN A 1 90 ? 2.355 7.624 6.851 1.00 81.00 90 ASN A N 1
ATOM 671 C CA . ASN A 1 90 ? 2.215 8.849 6.063 1.00 81.00 90 ASN A CA 1
ATOM 672 C C . ASN A 1 90 ? 0.812 9.454 6.202 1.00 81.00 90 ASN A C 1
ATOM 674 O O . ASN A 1 90 ? 0.590 10.617 5.877 1.00 81.00 90 ASN A O 1
ATOM 678 N N . GLY A 1 91 ? -0.138 8.664 6.703 1.00 82.88 91 GLY A N 1
ATOM 679 C CA . GLY A 1 91 ? -1.527 9.062 6.847 1.00 82.88 91 GLY A CA 1
ATOM 680 C C . GLY A 1 91 ? -2.315 9.070 5.538 1.00 82.88 91 GLY A C 1
ATOM 681 O O . GLY A 1 91 ? -3.382 9.680 5.469 1.00 82.88 91 GLY A O 1
ATOM 682 N N . ASP A 1 92 ? -1.816 8.375 4.518 1.00 84.75 92 ASP A N 1
ATOM 683 C CA . ASP A 1 92 ? -2.470 8.273 3.222 1.00 84.75 92 ASP A CA 1
ATOM 684 C C . ASP A 1 92 ? -3.613 7.254 3.285 1.00 84.75 92 ASP A C 1
ATOM 686 O O . ASP A 1 92 ? -3.435 6.040 3.128 1.00 84.75 92 ASP A O 1
ATOM 690 N N . ARG A 1 93 ? -4.824 7.769 3.509 1.00 85.31 93 ARG A N 1
ATOM 691 C CA . ARG A 1 93 ? -6.037 6.947 3.578 1.00 85.31 93 ARG A CA 1
ATOM 692 C C . ARG A 1 93 ? -6.358 6.236 2.265 1.00 85.31 93 ARG A C 1
ATOM 694 O O . ARG A 1 93 ? -6.951 5.163 2.307 1.00 85.31 93 ARG A O 1
ATOM 701 N N . HIS A 1 94 ? -5.994 6.816 1.121 1.00 87.12 94 HIS A N 1
ATOM 702 C CA . HIS A 1 94 ? -6.326 6.247 -0.184 1.00 87.12 94 HIS A CA 1
ATOM 703 C C . HIS A 1 94 ? -5.371 5.109 -0.520 1.00 87.12 94 HIS A C 1
ATOM 705 O O . HIS A 1 94 ? -5.825 4.048 -0.944 1.00 87.12 94 HIS A O 1
ATOM 711 N N . MET A 1 95 ? -4.076 5.284 -0.245 1.00 87.19 95 MET A N 1
ATOM 712 C CA . MET A 1 95 ? -3.100 4.205 -0.388 1.00 87.19 95 MET A CA 1
ATOM 713 C C . MET A 1 95 ? -3.402 3.050 0.569 1.00 87.19 95 MET A C 1
ATOM 715 O O . MET A 1 95 ? -3.411 1.896 0.149 1.00 87.19 95 MET A O 1
ATOM 719 N N . ALA A 1 96 ? -3.735 3.340 1.833 1.00 88.69 96 ALA A N 1
ATOM 720 C CA . ALA A 1 96 ? -4.137 2.308 2.787 1.00 88.69 96 ALA A CA 1
ATOM 721 C C . ALA A 1 96 ? -5.387 1.545 2.309 1.00 88.69 96 ALA A C 1
ATOM 723 O O . ALA A 1 96 ? -5.397 0.317 2.326 1.00 88.69 96 ALA A O 1
ATOM 724 N N . ALA A 1 97 ? -6.416 2.250 1.824 1.00 87.88 97 ALA A N 1
ATOM 725 C CA . ALA A 1 97 ? -7.623 1.621 1.288 1.00 87.88 97 ALA A CA 1
ATOM 726 C C . ALA A 1 97 ? -7.335 0.745 0.058 1.00 87.88 97 ALA A C 1
ATOM 728 O O . ALA A 1 97 ? -7.904 -0.338 -0.063 1.00 87.88 97 ALA A O 1
ATOM 729 N N . LEU A 1 98 ? -6.440 1.189 -0.829 1.00 89.38 98 LEU A N 1
ATOM 730 C CA . LEU A 1 98 ? -6.025 0.439 -2.011 1.00 89.38 98 LEU A CA 1
ATOM 731 C C . LEU A 1 98 ? -5.271 -0.840 -1.630 1.00 89.38 98 LEU A C 1
ATOM 733 O O . LEU A 1 98 ? -5.623 -1.914 -2.108 1.00 89.38 98 LEU A O 1
ATOM 737 N N . LEU A 1 99 ? -4.308 -0.764 -0.712 1.00 89.94 99 LEU A N 1
ATOM 738 C CA . LEU A 1 99 ? -3.593 -1.944 -0.213 1.00 89.94 99 LEU A CA 1
ATOM 739 C C . LEU A 1 99 ? -4.556 -2.937 0.463 1.00 89.94 99 LEU A C 1
ATOM 741 O O . LEU A 1 99 ? -4.521 -4.131 0.183 1.00 89.94 99 LEU A O 1
ATOM 745 N N . LEU A 1 100 ? -5.490 -2.442 1.281 1.00 88.25 100 LEU A N 1
ATOM 746 C CA . LEU A 1 100 ? -6.531 -3.261 1.916 1.00 88.25 100 LEU A CA 1
ATOM 747 C C . LEU A 1 100 ? -7.562 -3.837 0.928 1.00 88.25 100 LEU A C 1
ATOM 749 O O . LEU A 1 100 ? -8.279 -4.776 1.278 1.00 88.25 100 LEU A O 1
ATOM 753 N N . ALA A 1 101 ? -7.699 -3.263 -0.269 1.00 89.25 101 ALA A N 1
ATOM 754 C CA . ALA A 1 101 ? -8.527 -3.812 -1.343 1.00 89.25 101 ALA A CA 1
ATOM 755 C C . ALA A 1 101 ? -7.814 -4.939 -2.110 1.00 89.25 101 ALA A C 1
ATOM 757 O O . ALA A 1 101 ? -8.483 -5.763 -2.726 1.00 89.25 101 ALA A O 1
ATOM 758 N N . HIS A 1 102 ? -6.483 -4.992 -2.035 1.00 89.06 102 HIS A N 1
ATOM 759 C CA . HIS A 1 102 ? -5.631 -6.044 -2.590 1.00 89.06 102 HIS A CA 1
ATOM 760 C C . HIS A 1 102 ? -5.192 -7.067 -1.520 1.00 89.06 102 HIS A C 1
ATOM 762 O O . HIS A 1 102 ? -4.111 -7.637 -1.618 1.00 89.06 102 HIS A O 1
ATOM 768 N N . ASP A 1 103 ? -6.032 -7.294 -0.502 1.00 86.00 103 ASP A N 1
ATOM 769 C CA . ASP A 1 103 ? -5.842 -8.301 0.555 1.00 86.00 103 ASP A CA 1
ATOM 770 C C . ASP A 1 103 ? -4.560 -8.144 1.402 1.00 86.00 103 ASP A C 1
ATOM 772 O O . ASP A 1 103 ? -3.988 -9.133 1.863 1.00 86.00 103 ASP A O 1
ATOM 776 N N . ALA A 1 104 ? -4.128 -6.903 1.669 1.00 86.69 104 ALA A N 1
ATOM 777 C CA . ALA A 1 104 ? -3.041 -6.641 2.618 1.00 86.69 104 ALA A CA 1
ATOM 778 C C . ALA A 1 104 ? -3.300 -7.291 3.992 1.00 86.69 104 ALA A C 1
ATOM 780 O O . ALA A 1 104 ? -4.345 -7.078 4.620 1.00 86.69 104 ALA A O 1
ATOM 781 N N . SER A 1 105 ? -2.323 -8.050 4.486 1.00 85.12 105 SER A N 1
ATOM 782 C CA . SER A 1 105 ? -2.408 -8.782 5.744 1.00 85.12 105 SER A CA 1
ATOM 783 C C . SER A 1 105 ? -2.205 -7.863 6.945 1.00 85.12 105 SER A C 1
ATOM 785 O O . SER A 1 105 ? -1.137 -7.283 7.153 1.00 85.12 105 SER A O 1
ATOM 787 N N . LEU A 1 106 ? -3.221 -7.801 7.805 1.00 83.00 106 LEU A N 1
ATOM 788 C CA . LEU A 1 106 ? -3.154 -7.075 9.074 1.00 83.00 106 LEU A CA 1
ATOM 789 C C . LEU A 1 106 ? -2.177 -7.721 10.065 1.00 83.00 106 LEU A C 1
ATOM 791 O O . LEU A 1 106 ? -1.565 -7.015 10.861 1.00 83.00 106 LEU A O 1
ATOM 795 N N . GLU A 1 107 ? -1.990 -9.044 9.996 1.00 81.06 107 GLU A N 1
ATOM 796 C CA . GLU A 1 107 ? -1.043 -9.766 10.857 1.00 81.06 107 GLU A CA 1
ATOM 797 C C . GLU A 1 107 ? 0.404 -9.390 10.546 1.00 81.06 107 GLU A C 1
ATOM 799 O O . GLU A 1 107 ? 1.214 -9.217 11.454 1.00 81.06 107 GLU A O 1
ATOM 804 N N . LYS A 1 108 ? 0.723 -9.206 9.261 1.00 79.88 108 LYS A N 1
ATOM 805 C CA . LYS A 1 108 ? 2.049 -8.750 8.833 1.00 79.88 108 LYS A CA 1
ATOM 806 C C . LYS A 1 108 ? 2.253 -7.252 9.035 1.00 79.88 108 LYS A C 1
ATOM 808 O O . LYS A 1 108 ? 3.375 -6.785 8.855 1.00 79.88 108 LYS A O 1
ATOM 813 N N . ALA A 1 109 ? 1.198 -6.514 9.395 1.00 83.06 109 ALA A N 1
ATOM 814 C CA . ALA A 1 109 ? 1.174 -5.067 9.598 1.00 83.06 109 ALA A CA 1
ATOM 815 C C . ALA A 1 109 ? 0.832 -4.658 11.044 1.00 83.06 109 ALA A C 1
ATOM 817 O O . ALA A 1 109 ? -0.045 -3.808 11.250 1.00 83.06 109 ALA A O 1
ATOM 818 N N . PRO A 1 110 ? 1.502 -5.210 12.074 1.00 81.00 110 PRO A N 1
ATOM 819 C CA . PRO A 1 110 ? 1.124 -4.984 13.466 1.00 81.00 110 PRO A CA 1
ATOM 820 C C . PRO A 1 110 ? 1.227 -3.512 13.895 1.00 81.00 110 PRO A C 1
ATOM 822 O O . PRO A 1 110 ? 0.559 -3.101 14.844 1.00 81.00 110 PRO A O 1
ATOM 825 N N . LYS A 1 111 ? 2.036 -2.683 13.215 1.00 84.25 111 LYS A N 1
ATOM 826 C CA . LYS A 1 111 ? 2.158 -1.245 13.514 1.00 84.25 111 LYS A CA 1
ATOM 827 C C . LYS A 1 111 ? 1.157 -0.384 12.750 1.00 84.25 111 LYS A C 1
ATOM 829 O O . LYS A 1 111 ? 1.084 0.809 13.039 1.00 84.25 111 LYS A O 1
ATOM 834 N N . ALA A 1 112 ? 0.390 -0.928 11.802 1.00 85.88 112 ALA A N 1
ATOM 835 C CA . ALA A 1 112 ? -0.499 -0.136 10.949 1.00 85.88 112 ALA A CA 1
ATOM 836 C C . ALA A 1 112 ? -1.522 0.653 11.778 1.00 85.88 112 ALA A C 1
ATOM 838 O O . ALA A 1 112 ? -1.636 1.871 11.630 1.00 85.88 112 ALA A O 1
ATOM 839 N N . LEU A 1 113 ? -2.183 -0.013 12.732 1.00 86.12 113 LEU A N 1
ATOM 840 C CA . LEU A 1 113 ? -3.155 0.630 13.616 1.00 86.12 113 LEU A CA 1
ATOM 841 C C . LEU A 1 113 ? -2.501 1.685 14.521 1.00 86.12 113 LEU A C 1
ATOM 843 O O . LEU A 1 113 ? -3.035 2.783 14.675 1.00 86.12 113 LEU A O 1
ATOM 847 N N . LEU A 1 114 ? -1.321 1.385 15.076 1.00 84.50 114 LEU A N 1
ATOM 848 C CA . LEU A 1 114 ? -0.566 2.327 15.904 1.00 84.50 114 LEU A CA 1
ATOM 849 C C . LEU A 1 114 ? -0.160 3.576 15.107 1.00 84.50 114 LEU A C 1
ATOM 851 O O . LEU A 1 114 ? -0.304 4.692 15.599 1.00 84.50 114 LEU A O 1
ATOM 855 N N . ASN A 1 115 ? 0.327 3.408 13.878 1.00 86.38 115 ASN A N 1
ATOM 856 C CA . ASN A 1 115 ? 0.728 4.509 13.005 1.00 86.38 115 ASN A CA 1
ATOM 857 C C . ASN A 1 115 ? -0.474 5.368 12.588 1.00 86.38 115 ASN A C 1
ATOM 859 O O . ASN A 1 115 ? -0.404 6.594 12.674 1.00 86.38 115 ASN A O 1
ATOM 863 N N . ALA A 1 116 ? -1.600 4.741 12.233 1.00 86.44 116 ALA A N 1
ATOM 864 C CA . ALA A 1 116 ? -2.842 5.451 11.936 1.00 86.44 116 ALA A C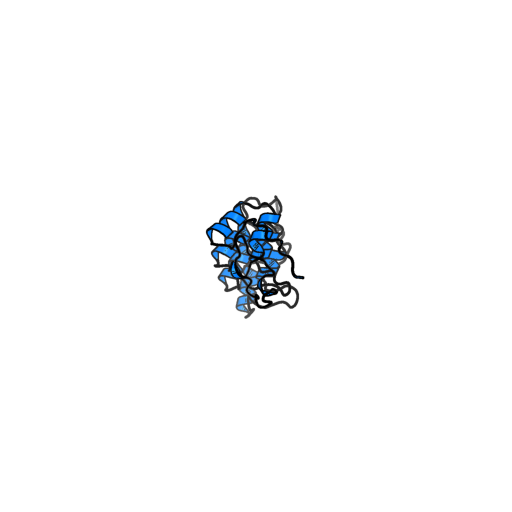A 1
ATOM 865 C C . ALA A 1 116 ? -3.335 6.265 13.148 1.00 86.44 116 ALA A C 1
ATOM 867 O O . ALA A 1 116 ? -3.701 7.433 13.001 1.00 86.44 116 ALA A O 1
ATOM 868 N N . ALA A 1 117 ? -3.262 5.688 14.354 1.00 85.88 117 ALA A N 1
ATOM 869 C CA . ALA A 1 117 ? -3.615 6.365 15.600 1.00 85.88 117 ALA A CA 1
ATOM 870 C C . ALA A 1 117 ? -2.672 7.532 15.929 1.00 85.88 117 ALA A C 1
ATOM 872 O O . ALA A 1 117 ? -3.135 8.591 16.349 1.00 85.88 117 ALA A O 1
ATOM 873 N N . ARG A 1 118 ? -1.360 7.380 15.695 1.00 83.69 118 ARG A N 1
ATOM 874 C CA . ARG A 1 118 ? -0.369 8.457 15.886 1.00 83.69 118 ARG A CA 1
ATOM 875 C C . ARG A 1 118 ? -0.629 9.661 14.986 1.00 83.69 118 ARG A C 1
ATOM 877 O O . ARG A 1 118 ? -0.401 10.784 15.423 1.00 83.69 118 ARG A O 1
ATOM 884 N N . ASN A 1 119 ? -1.117 9.425 13.772 1.00 81.19 119 ASN A N 1
ATOM 885 C CA . ASN A 1 119 ? -1.516 10.483 12.846 1.00 81.19 119 ASN A CA 1
ATOM 886 C C . ASN A 1 119 ? -2.929 11.027 13.106 1.00 81.19 119 ASN A C 1
ATOM 888 O O . ASN A 1 119 ? -3.315 12.023 12.503 1.00 81.19 119 ASN A O 1
ATOM 892 N N . GLY A 1 120 ? -3.705 10.400 13.997 1.00 81.94 120 GLY A N 1
ATOM 893 C CA . GLY A 1 120 ? -5.088 10.793 14.276 1.00 81.94 120 GLY A CA 1
ATOM 894 C C . GLY A 1 120 ? -6.066 10.471 13.141 1.00 81.94 120 GLY A C 1
ATOM 895 O O . GLY A 1 120 ? -7.148 11.053 13.084 1.00 81.94 120 GLY A O 1
ATOM 896 N N . ASN A 1 121 ? -5.712 9.550 12.241 1.00 81.88 121 ASN A N 1
ATOM 897 C CA . ASN A 1 121 ? -6.521 9.210 11.072 1.00 81.88 121 ASN A CA 1
ATOM 898 C C . ASN A 1 121 ? -7.597 8.179 11.419 1.00 81.88 121 ASN A C 1
ATOM 900 O O . ASN A 1 121 ? -7.441 6.980 11.179 1.00 81.88 121 ASN A O 1
ATOM 904 N N . ILE A 1 122 ? -8.709 8.677 11.965 1.00 85.81 122 ILE A N 1
ATOM 905 C CA . ILE A 1 122 ? -9.860 7.874 12.407 1.00 85.81 122 ILE A CA 1
ATOM 906 C C . ILE A 1 122 ? -10.410 7.006 11.267 1.00 85.81 122 ILE A C 1
ATOM 908 O O . ILE A 1 122 ? -10.724 5.841 11.493 1.00 85.81 122 ILE A O 1
ATOM 912 N N . ASP A 1 123 ? -10.457 7.525 10.038 1.00 85.12 123 ASP A N 1
ATOM 913 C CA . ASP A 1 123 ? -10.987 6.789 8.882 1.00 85.12 123 ASP A CA 1
ATOM 914 C C . ASP A 1 123 ? -10.175 5.525 8.565 1.00 85.12 123 ASP A C 1
ATOM 916 O O . ASP A 1 123 ? -10.742 4.474 8.266 1.00 85.12 123 ASP A O 1
ATOM 920 N N . ILE A 1 124 ? -8.842 5.607 8.649 1.00 85.31 124 ILE A N 1
ATOM 921 C CA . ILE A 1 124 ? -7.955 4.453 8.436 1.00 85.31 124 ILE A CA 1
ATOM 922 C C . ILE A 1 124 ? -8.110 3.474 9.598 1.00 85.31 124 ILE A C 1
ATOM 924 O O . ILE A 1 124 ? -8.227 2.272 9.376 1.00 85.31 124 ILE A O 1
ATOM 928 N N . MET A 1 125 ? -8.163 3.979 10.834 1.00 88.06 125 MET A N 1
ATOM 929 C CA . MET A 1 125 ? -8.375 3.135 12.010 1.00 88.06 125 MET A CA 1
ATOM 930 C C . MET A 1 125 ? -9.679 2.347 11.903 1.00 88.06 125 MET A C 1
ATOM 932 O O . MET A 1 125 ? -9.666 1.141 12.120 1.00 88.06 125 MET A O 1
ATOM 936 N N . GLN A 1 126 ? -10.781 2.994 11.519 1.00 87.81 126 GLN A N 1
ATOM 937 C CA . GLN A 1 126 ? -12.067 2.322 11.362 1.00 87.81 126 GLN A CA 1
ATOM 938 C C . GLN A 1 126 ? -11.983 1.216 10.304 1.00 87.81 126 GLN A C 1
ATOM 940 O O 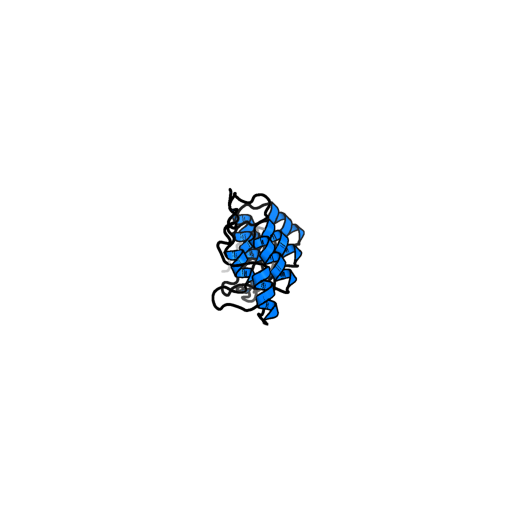. GLN A 1 126 ? -12.382 0.091 10.574 1.00 87.81 126 GLN A O 1
ATOM 945 N N . GLN A 1 127 ? -11.367 1.486 9.148 1.00 86.56 127 GLN A N 1
ATOM 946 C CA . GLN A 1 127 ? -11.188 0.478 8.096 1.00 86.56 127 GLN A CA 1
ATOM 947 C C . GLN A 1 127 ? -10.327 -0.718 8.525 1.00 86.56 127 GLN A C 1
ATOM 949 O O . GLN A 1 127 ? -10.600 -1.845 8.104 1.00 86.56 127 GLN A O 1
ATOM 954 N N . LEU A 1 128 ? -9.288 -0.485 9.332 1.00 86.31 128 LEU A N 1
ATOM 955 C CA . LEU A 1 128 ? -8.448 -1.548 9.889 1.00 86.31 128 LEU A CA 1
ATOM 956 C C . LEU A 1 128 ? -9.233 -2.383 10.914 1.00 86.31 128 LEU A C 1
ATOM 958 O O . LEU A 1 128 ? -9.181 -3.611 10.879 1.00 86.31 128 LEU A O 1
ATOM 962 N N . LEU A 1 129 ? -9.997 -1.732 11.797 1.00 86.12 129 LEU A N 1
ATOM 963 C CA . LEU A 1 129 ? -10.811 -2.394 12.823 1.00 86.12 129 LEU A CA 1
ATOM 964 C C . LEU A 1 129 ? -11.972 -3.192 12.225 1.00 86.12 129 LEU A C 1
ATOM 966 O O . LEU A 1 129 ? -12.218 -4.316 12.655 1.00 86.12 129 LEU A O 1
ATOM 970 N N . ASP A 1 130 ? -12.638 -2.658 11.202 1.00 87.19 130 ASP A N 1
ATOM 971 C CA . ASP A 1 130 ? -13.728 -3.338 10.492 1.00 87.19 130 ASP A CA 1
ATOM 972 C C . ASP A 1 130 ? -13.240 -4.623 9.800 1.00 87.19 130 ASP A C 1
ATOM 974 O O . ASP A 1 130 ? -13.996 -5.583 9.648 1.00 87.19 130 ASP A O 1
ATOM 978 N N . ARG A 1 131 ? -11.956 -4.666 9.423 1.00 83.88 131 ARG A N 1
ATOM 979 C CA . ARG A 1 131 ? -11.281 -5.856 8.885 1.00 83.88 131 ARG A CA 1
ATOM 980 C C . ARG A 1 131 ? -10.679 -6.771 9.958 1.00 83.88 131 ARG A C 1
ATOM 982 O O . ARG A 1 131 ? -10.061 -7.774 9.614 1.00 83.88 131 ARG A O 1
ATOM 989 N N . GLY A 1 132 ? -10.880 -6.467 11.240 1.00 82.56 132 GLY A N 1
ATOM 990 C CA . GLY A 1 132 ? -10.460 -7.317 12.354 1.00 82.56 132 GLY A CA 1
ATOM 991 C C . GLY A 1 132 ? -9.028 -7.091 12.840 1.00 82.56 132 GLY A C 1
ATOM 992 O O . GLY A 1 132 ? -8.449 -8.008 13.418 1.00 82.56 132 GLY A O 1
ATOM 993 N N . ALA A 1 133 ? -8.444 -5.905 12.626 1.00 82.50 133 ALA A N 1
ATOM 994 C CA . ALA A 1 133 ? -7.135 -5.575 13.192 1.00 82.50 133 ALA A CA 1
ATOM 995 C C . ALA A 1 133 ? -7.143 -5.724 14.722 1.00 82.50 133 ALA A C 1
ATOM 997 O O . ALA A 1 133 ? -8.036 -5.208 15.401 1.00 82.50 133 ALA A O 1
ATOM 998 N N . ASP A 1 134 ? -6.127 -6.392 15.275 1.00 80.00 134 ASP A N 1
ATOM 999 C CA . ASP A 1 134 ? -5.979 -6.500 16.725 1.00 80.00 134 ASP A CA 1
ATOM 1000 C C . ASP A 1 134 ? -5.621 -5.130 17.315 1.00 80.00 134 ASP A C 1
ATOM 1002 O O . ASP A 1 134 ? -4.546 -4.578 17.080 1.00 80.00 134 ASP A O 1
ATOM 1006 N N . VAL A 1 135 ? -6.529 -4.589 18.128 1.00 79.50 135 VAL A N 1
ATOM 1007 C CA . VAL A 1 135 ? -6.328 -3.336 18.873 1.00 79.50 135 VAL A CA 1
ATOM 1008 C C . VAL A 1 135 ? -5.127 -3.433 19.814 1.00 79.50 135 VAL A C 1
ATOM 1010 O O . VAL A 1 135 ? -4.471 -2.435 20.101 1.00 79.50 135 VAL A O 1
ATOM 1013 N N . ASN A 1 136 ? -4.836 -4.642 20.289 1.00 77.56 136 ASN A N 1
ATOM 1014 C CA . ASN A 1 136 ? -3.727 -4.939 21.179 1.00 77.56 136 ASN A CA 1
ATOM 1015 C C . ASN A 1 136 ? -2.533 -5.529 20.424 1.00 77.56 136 ASN A C 1
ATOM 1017 O O . ASN A 1 136 ? -1.683 -6.159 21.061 1.00 77.56 136 ASN A O 1
ATOM 1021 N N . ALA A 1 137 ? -2.447 -5.341 19.102 1.00 68.38 137 ALA A N 1
ATOM 1022 C CA . ALA A 1 137 ? -1.277 -5.737 18.335 1.00 68.38 137 ALA A CA 1
ATOM 1023 C C . ALA A 1 137 ? -0.035 -5.071 18.941 1.00 68.38 137 ALA A C 1
ATOM 1025 O O . ALA A 1 137 ? 0.137 -3.852 18.909 1.00 68.38 137 ALA A O 1
ATOM 1026 N N . HIS A 1 138 ? 0.829 -5.885 19.543 1.00 67.19 138 HIS A N 1
ATOM 1027 C CA . HIS A 1 138 ? 2.124 -5.435 20.025 1.00 67.19 138 HIS A CA 1
ATOM 1028 C C . HIS A 1 138 ? 3.133 -5.752 18.925 1.00 67.19 138 HIS A C 1
ATOM 1030 O O . HIS A 1 138 ? 3.409 -6.927 18.694 1.00 67.19 138 HIS A O 1
ATOM 1036 N N . PRO A 1 139 ? 3.739 -4.749 18.272 1.00 64.31 139 PRO A N 1
ATOM 1037 C CA . PRO A 1 139 ? 4.656 -4.985 17.155 1.00 64.31 139 PRO A CA 1
ATOM 1038 C C . PRO A 1 139 ? 5.962 -5.691 17.550 1.00 64.31 139 PRO A C 1
ATOM 1040 O O . PRO A 1 139 ? 6.801 -5.953 16.696 1.00 64.31 139 PRO A O 1
ATOM 1043 N N . TYR A 1 140 ? 6.137 -5.986 18.841 1.00 65.44 140 TYR A N 1
ATOM 1044 C CA . TYR A 1 140 ? 7.274 -6.707 19.406 1.00 65.44 140 TYR A CA 1
ATOM 1045 C C . TYR A 1 140 ? 6.873 -8.020 20.095 1.00 65.44 140 TYR A C 1
ATOM 1047 O O . TYR A 1 140 ? 7.728 -8.657 20.704 1.00 65.44 140 TYR A O 1
ATOM 1055 N N . ARG A 1 141 ? 5.597 -8.439 20.032 1.00 56.19 141 ARG A N 1
ATOM 1056 C CA . ARG A 1 141 ? 5.107 -9.600 20.799 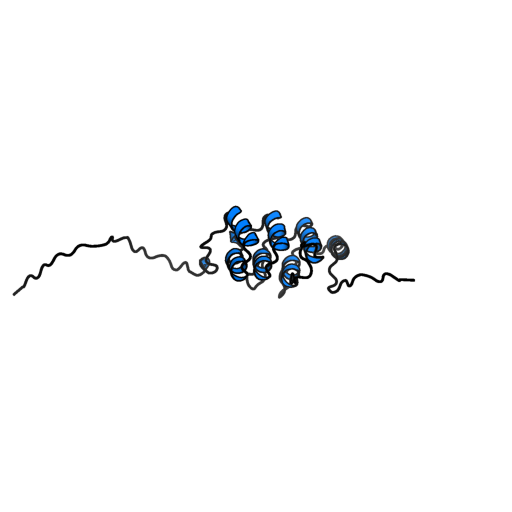1.00 56.19 141 ARG A CA 1
ATOM 1057 C C . ARG A 1 141 ? 5.822 -10.900 20.432 1.00 56.19 141 ARG A C 1
ATOM 1059 O O . ARG A 1 141 ? 6.027 -11.747 21.296 1.00 56.19 141 ARG A O 1
ATOM 1066 N N . ASP A 1 142 ? 6.273 -11.013 19.188 1.00 52.12 142 ASP A N 1
ATOM 1067 C CA . ASP A 1 142 ? 6.960 -12.203 18.680 1.00 52.12 142 ASP A CA 1
ATOM 1068 C C . ASP A 1 142 ? 8.410 -12.310 19.186 1.00 52.12 142 ASP A C 1
ATOM 1070 O O . ASP A 1 142 ? 9.005 -13.383 19.154 1.00 52.12 142 ASP A O 1
ATOM 1074 N N . LEU A 1 143 ? 8.982 -11.214 19.704 1.00 52.62 143 LEU A N 1
ATOM 1075 C CA . LEU A 1 143 ? 10.302 -11.206 20.345 1.00 52.62 143 LEU A CA 1
ATOM 1076 C C . LEU A 1 143 ? 10.226 -11.565 21.841 1.00 52.62 143 LEU A C 1
ATOM 1078 O O . LEU A 1 143 ? 11.260 -11.800 22.466 1.00 52.62 143 LEU A O 1
ATOM 1082 N N . GLU A 1 144 ? 9.017 -11.644 22.412 1.00 45.12 144 GLU A N 1
ATOM 1083 C CA . GLU A 1 144 ? 8.764 -11.889 23.838 1.00 45.12 144 GLU A CA 1
ATOM 1084 C C . GLU A 1 144 ? 8.175 -13.275 24.145 1.00 45.12 144 GLU A C 1
ATOM 1086 O O . GLU A 1 144 ? 7.667 -13.498 25.245 1.00 45.12 144 GLU A O 1
ATOM 1091 N N . THR A 1 145 ? 8.313 -14.274 23.263 1.00 43.69 145 THR A N 1
ATOM 1092 C CA . THR A 1 145 ? 8.183 -15.680 23.695 1.00 43.69 145 THR A CA 1
ATOM 1093 C C . THR A 1 145 ? 9.400 -16.107 24.524 1.00 43.69 145 THR A C 1
ATOM 1095 O O . THR A 1 145 ? 10.117 -17.050 24.194 1.00 43.69 145 THR A O 1
ATOM 1098 N N . ILE A 1 146 ? 9.628 -15.424 25.644 1.00 51.97 146 ILE A N 1
ATOM 1099 C CA . ILE A 1 146 ? 10.153 -16.073 26.839 1.00 51.97 146 ILE A CA 1
ATOM 1100 C C . ILE A 1 146 ? 9.014 -17.002 27.291 1.00 51.97 146 ILE A C 1
ATOM 1102 O O . ILE A 1 146 ? 7.879 -16.533 27.398 1.00 51.97 146 ILE A O 1
ATOM 1106 N N . PRO A 1 147 ? 9.237 -18.312 27.505 1.00 40.97 147 PRO A N 1
ATOM 1107 C CA . PRO A 1 147 ? 8.153 -19.233 27.824 1.00 40.97 147 PRO A CA 1
ATOM 1108 C C . PRO A 1 147 ? 7.399 -18.717 29.047 1.00 40.97 147 PRO A C 1
ATOM 1110 O O . PRO A 1 147 ? 7.998 -18.522 30.105 1.00 40.97 147 PRO A O 1
ATOM 1113 N N . ALA A 1 148 ? 6.097 -18.476 28.896 1.00 41.44 148 ALA A N 1
ATOM 1114 C CA . ALA A 1 148 ? 5.240 -18.032 29.980 1.00 41.44 148 ALA A CA 1
ATOM 1115 C C . ALA A 1 148 ? 5.288 -19.061 31.122 1.00 41.44 148 ALA A C 1
ATOM 1117 O O . ALA A 1 148 ? 4.637 -20.109 31.073 1.00 41.44 148 ALA A O 1
ATOM 1118 N N . HIS A 1 149 ? 6.057 -18.770 32.172 1.00 42.19 149 HIS A N 1
ATOM 1119 C CA . HIS A 1 149 ? 5.857 -19.422 33.453 1.00 42.19 149 HIS A CA 1
ATOM 1120 C C . HIS A 1 149 ? 4.498 -18.973 33.986 1.00 42.19 149 HIS A C 1
ATOM 1122 O O . HIS A 1 149 ? 4.304 -17.838 34.410 1.00 42.19 149 HIS A O 1
ATOM 1128 N N . ARG A 1 150 ? 3.555 -19.914 33.920 1.00 44.91 150 ARG A N 1
ATOM 1129 C CA . ARG A 1 150 ? 2.298 -19.960 34.663 1.00 44.91 150 ARG A CA 1
ATOM 1130 C C . ARG A 1 150 ? 2.472 -19.370 36.070 1.00 44.91 150 ARG A C 1
ATOM 1132 O O . ARG A 1 150 ? 3.166 -19.959 36.893 1.00 44.91 150 ARG A O 1
ATOM 1139 N N . GLN A 1 151 ? 1.791 -18.266 36.347 1.00 37.22 151 GLN A N 1
ATOM 1140 C CA . GLN A 1 151 ? 1.296 -17.923 37.682 1.00 37.22 151 GLN A CA 1
ATOM 1141 C C . GLN A 1 151 ? -0.144 -17.457 37.467 1.00 37.22 151 GLN A C 1
ATOM 1143 O O . GLN A 1 151 ? -0.396 -16.351 37.005 1.00 37.22 151 GLN A O 1
ATOM 1148 N N . ASP A 1 152 ? -1.050 -18.419 37.316 1.00 35.19 152 ASP A N 1
ATOM 1149 C CA . ASP A 1 152 ? -1.946 -18.876 38.381 1.00 35.19 152 ASP A CA 1
ATOM 1150 C C . ASP A 1 152 ? -2.606 -17.732 39.156 1.00 35.19 152 ASP A C 1
ATOM 1152 O O . ASP A 1 152 ? -1.983 -16.907 39.820 1.00 35.19 152 ASP A O 1
ATOM 1156 N N . GLN A 1 153 ? -3.926 -17.737 39.024 1.00 41.56 153 GLN A N 1
ATOM 1157 C CA . GLN A 1 153 ? -4.886 -16.905 39.713 1.00 41.56 153 GLN A CA 1
ATOM 1158 C C . GLN A 1 153 ? -4.698 -17.015 41.230 1.00 41.56 153 GLN A C 1
ATOM 1160 O O . GLN A 1 153 ? -4.676 -18.122 41.762 1.00 41.56 153 GLN A O 1
ATOM 1165 N N . THR A 1 154 ? -4.742 -15.894 41.948 1.00 30.05 154 THR A N 1
ATOM 1166 C CA . THR A 1 154 ? -5.322 -15.895 43.299 1.00 30.05 154 THR A CA 1
ATOM 1167 C C . THR A 1 154 ? -6.228 -14.672 43.478 1.00 30.05 154 THR A C 1
ATOM 1169 O O . THR A 1 154 ? -5.748 -13.548 43.309 1.00 30.05 154 THR A O 1
ATOM 1172 N N . PRO A 1 155 ? -7.525 -14.861 43.796 1.00 39.94 155 PRO A N 1
ATOM 1173 C CA . PRO A 1 155 ? -8.475 -13.781 44.054 1.00 39.94 155 PRO A CA 1
ATOM 1174 C C . PRO A 1 155 ? -8.192 -13.037 45.365 1.00 39.94 155 PRO A C 1
ATOM 1176 O O . PRO A 1 155 ? -7.587 -13.562 46.297 1.00 39.94 155 PRO A O 1
ATOM 1179 N N . GLN A 1 156 ? -8.685 -11.805 45.422 1.00 37.03 156 GLN A N 1
ATOM 1180 C CA . GLN A 1 156 ? -8.621 -10.878 46.549 1.00 37.03 156 GLN A CA 1
ATOM 1181 C C . GLN A 1 156 ? -9.233 -11.422 47.859 1.00 37.03 156 GLN A C 1
ATOM 1183 O O . GLN A 1 156 ? -10.288 -12.045 47.844 1.00 37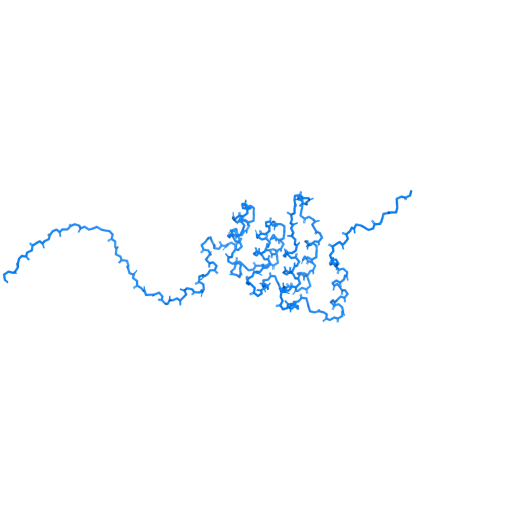.03 156 GLN A O 1
ATOM 1188 N N . GLN A 1 157 ? -8.602 -11.008 48.971 1.00 39.97 157 GLN A N 1
ATOM 1189 C CA . GLN A 1 157 ? -9.148 -10.787 50.325 1.00 39.97 157 GLN A CA 1
ATOM 1190 C C . GLN A 1 157 ? -9.665 -11.996 51.131 1.00 39.97 157 GLN A C 1
ATOM 1192 O O . GLN A 1 157 ? -10.714 -12.536 50.835 1.00 39.97 157 GLN A O 1
ATOM 1197 N N . THR A 1 158 ? -9.028 -12.276 52.280 1.00 36.31 158 THR A N 1
ATOM 1198 C CA . THR A 1 158 ? -9.617 -12.030 53.618 1.00 36.31 158 THR A CA 1
ATOM 1199 C C . THR A 1 158 ? -8.586 -12.256 54.727 1.00 36.31 158 THR A C 1
ATOM 1201 O O . THR A 1 158 ? -8.162 -13.370 55.008 1.00 36.31 158 THR A O 1
ATOM 1204 N N . ASN A 1 159 ? -8.209 -11.151 55.363 1.00 43.16 159 ASN A N 1
ATOM 1205 C CA . ASN A 1 159 ? -8.087 -10.970 56.807 1.00 43.16 159 ASN A CA 1
ATOM 1206 C C . ASN A 1 159 ? -8.464 -12.194 57.682 1.00 43.16 159 ASN A C 1
ATOM 1208 O O . ASN A 1 159 ? -9.649 -12.473 57.845 1.00 43.16 159 ASN A O 1
ATOM 1212 N N . GLN A 1 160 ? -7.485 -12.840 58.326 1.00 38.78 160 GLN A N 1
ATOM 1213 C CA . GLN A 1 160 ? -7.655 -13.349 59.692 1.00 38.78 160 GLN A CA 1
ATOM 1214 C C . GLN A 1 160 ? -6.304 -13.574 60.381 1.00 38.78 160 GLN A C 1
ATOM 1216 O O . GLN A 1 160 ? -5.454 -14.343 59.940 1.00 38.78 160 GLN A O 1
ATOM 1221 N N . LEU A 1 161 ? -6.146 -12.845 61.485 1.00 46.53 161 LEU A N 1
ATOM 1222 C CA . LEU A 1 161 ? -5.139 -13.011 62.521 1.00 46.53 161 LEU A CA 1
ATOM 1223 C C . LEU A 1 161 ? -5.014 -14.478 62.949 1.00 46.53 161 LEU A C 1
ATOM 1225 O O . LEU A 1 161 ? -6.015 -15.078 63.332 1.00 46.53 161 LEU A O 1
ATOM 1229 N N . ASN A 1 162 ? -3.789 -14.998 63.044 1.00 43.06 162 ASN A N 1
ATOM 1230 C CA . ASN A 1 162 ? -3.481 -15.892 64.154 1.00 43.06 162 ASN A CA 1
ATOM 1231 C C . ASN A 1 162 ? -2.007 -15.815 64.553 1.00 43.06 162 ASN A C 1
ATOM 1233 O O . ASN A 1 162 ? -1.117 -16.434 63.975 1.00 43.06 162 ASN A O 1
ATOM 1237 N N . ILE A 1 163 ? -1.785 -14.996 65.575 1.00 49.47 163 ILE A N 1
ATOM 1238 C CA . ILE A 1 163 ? -0.606 -15.001 66.422 1.00 49.47 163 ILE A CA 1
ATOM 1239 C C . ILE A 1 163 ? -0.725 -16.274 67.263 1.00 49.47 163 ILE A C 1
ATOM 1241 O O . ILE A 1 163 ? -1.678 -16.402 68.028 1.00 49.47 163 ILE A O 1
ATOM 1245 N N . THR A 1 164 ? 0.205 -17.221 67.166 1.00 46.50 164 THR A N 1
ATOM 1246 C CA . THR A 1 164 ? 0.393 -18.197 68.247 1.00 46.50 164 THR A CA 1
ATOM 1247 C C . THR A 1 164 ? 1.865 -18.551 68.400 1.00 46.50 164 THR A C 1
ATOM 1249 O O . THR A 1 164 ? 2.569 -18.898 67.458 1.00 46.50 164 THR A O 1
ATOM 1252 N N . CYS A 1 165 ? 2.283 -18.372 69.644 1.00 41.81 165 CYS A N 1
ATOM 1253 C CA . CYS A 1 165 ? 3.573 -18.594 70.261 1.00 41.81 165 CYS A CA 1
ATOM 1254 C C . CYS A 1 165 ? 3.986 -20.080 70.231 1.00 41.81 165 CYS A C 1
ATOM 1256 O O . CYS A 1 165 ? 3.139 -20.950 70.412 1.00 41.81 165 CYS A O 1
ATOM 1258 N N . CYS A 1 166 ? 5.280 -20.355 70.088 1.00 38.06 166 CYS A N 1
ATOM 1259 C CA . CYS A 1 166 ? 5.973 -21.556 70.579 1.00 38.06 166 CYS A CA 1
ATOM 1260 C C . CYS A 1 166 ? 7.305 -21.010 71.126 1.00 38.06 166 CYS A C 1
ATOM 1262 O O . CYS A 1 166 ? 8.036 -20.378 70.364 1.00 38.06 166 CYS A O 1
ATOM 1264 N N . ILE A 1 167 ? 7.459 -20.827 72.445 1.00 53.81 167 ILE A N 1
ATOM 1265 C CA . ILE A 1 167 ? 7.920 -21.820 73.444 1.00 53.81 167 ILE A CA 1
ATOM 1266 C C . ILE A 1 167 ? 9.131 -22.602 72.945 1.00 53.81 167 ILE A C 1
ATOM 1268 O O . ILE A 1 167 ? 8.962 -23.370 71.976 1.00 53.81 167 ILE A O 1
#

InterPro domains:
  IPR002110 Ankyrin repeat [PF12796] (61-137)
  IPR002110 Ankyrin repeat [PS50088] (108-140)
  IPR002110 Ankyrin repeat [SM00248] (35-75)
  IPR002110 Ankyrin repeat [SM00248] (79-108)
  IPR002110 Ankyrin repeat [SM00248] (112-137)
  IPR036770 Ankyrin repeat-containing domain superfamily [G3DSA:1.25.4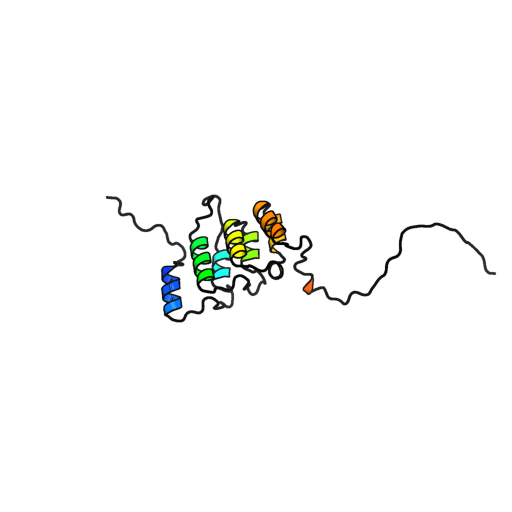0.20] (10-163)
  IPR036770 Ankyrin repeat-containing domain superfamily [SSF48403] (15-139)
  IPR050663 Ankyrin Repeat and SOCS Box [PTHR24193] (15-138)

Secondary structure (DSSP, 8-state):
---------TT---HHHHHHHHHTT--TTPPBTTTBSHHHHHHHH----TT-TT---HHHHHHHHHHHTT--TTPPPTTS--HHHHHHHHT-HHHHHHHHHTT--STT-TTHHHHHHHTT-HHHHHHHHHTT--TT--TTGGG--S---------------------

Radius of gyration: 24.32 Å; chains: 1; bounding box: 33×52×102 Å

Foldseek 3Di:
DDPPDDDDPVPPDDLVVVVVCVVVVDDQQDQDQAQGGPLSNLLLPDQPDPPCPPLPDRSLVSNLSSLVVPHDLLGDGPVLQGSLLSCLLSLPQSSNVSSVVSVHDLLSNLCNLVSNVVVVPVSSNVVCVVVPRDPPRDVCVVVPPPPDDDDDDDDDDDDDDDDDDDD

Organism: NCBI:txid184978

Sequence (167 aa):
MYVSEGAREENGWNTKAIDVALAHGWDVNEHFDHIGSALVHLVSATETGPEYPDGDTPALKIAAHLLSNGAEVDEGTRTSNNPLELACMNGDRHMAALLLAHDASLEKAPKALLNAARNGNIDIMQQLLDRGADVNAHPYRDLETIPAHRQDQTPQQTNQLNITCCI

pLDDT: mean 71.38, std 18.25, range [28.06, 90.19]